Protein AF-A0A265Q925-F1 (afdb_monomer)

Mean predicted aligned error: 11.21 Å

Radius of gyration: 16.13 Å; Cα contacts (8 Å, |Δi|>4): 118; chains: 1; bounding box: 30×35×43 Å

Secondary structure (DSSP, 8-state):
--HHHHHHHHHHHHHHHHHHHT-EEEEEEEEEETTEEEEEEEEE-TT---HHHHHHHHHHHHHHHHHH----S-EEEEEE--TT-S----HHHHTT-TT----------

Structure (mmCIF, N/CA/C/O backbone):
data_AF-A0A265Q925-F1
#
_entry.id   AF-A0A265Q925-F1
#
loop_
_atom_site.group_PDB
_atom_site.id
_atom_site.type_symbol
_atom_site.label_atom_id
_atom_site.label_alt_id
_atom_site.label_comp_id
_atom_site.label_asym_id
_atom_site.label_entity_id
_atom_site.label_seq_id
_atom_site.pdbx_PDB_ins_code
_atom_site.Cartn_x
_atom_site.Cartn_y
_atom_site.Cartn_z
_atom_site.occupancy
_atom_site.B_iso_or_equiv
_atom_site.auth_seq_id
_atom_site.auth_comp_id
_atom_site.auth_asym_id
_atom_site.auth_atom_id
_atom_site.pdbx_PDB_model_num
ATOM 1 N N . MET A 1 1 ? 15.680 5.874 -14.042 1.00 53.91 1 MET A N 1
ATOM 2 C CA . MET A 1 1 ? 15.391 6.365 -12.675 1.00 53.91 1 MET A CA 1
ATOM 3 C C . MET A 1 1 ? 15.857 5.343 -11.647 1.00 53.91 1 MET A C 1
ATOM 5 O O . MET A 1 1 ? 15.793 4.150 -11.920 1.00 53.91 1 MET A O 1
ATOM 9 N N . ASN A 1 2 ? 16.368 5.791 -10.497 1.00 69.12 2 ASN A N 1
ATOM 10 C CA . ASN A 1 2 ? 16.799 4.900 -9.414 1.00 69.12 2 ASN A CA 1
ATOM 11 C C . ASN A 1 2 ? 15.593 4.395 -8.610 1.00 69.12 2 ASN A C 1
ATOM 13 O O . ASN A 1 2 ? 14.686 5.172 -8.324 1.00 69.12 2 ASN A O 1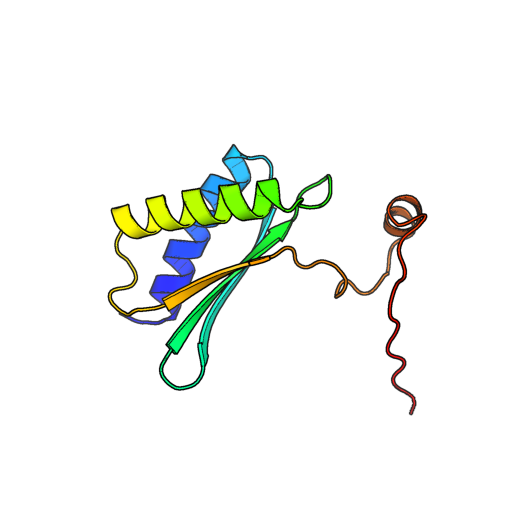
ATOM 17 N N . ARG A 1 3 ? 15.627 3.128 -8.166 1.00 70.62 3 ARG A N 1
ATOM 18 C CA . ARG A 1 3 ? 14.558 2.487 -7.362 1.00 70.62 3 ARG A CA 1
ATOM 19 C C . ARG A 1 3 ? 14.157 3.310 -6.131 1.00 70.62 3 ARG A C 1
ATOM 21 O O . ARG A 1 3 ? 12.980 3.440 -5.838 1.00 70.62 3 ARG A O 1
ATOM 28 N N . LYS A 1 4 ? 15.134 3.938 -5.463 1.00 72.75 4 LYS A N 1
ATOM 29 C CA . LYS A 1 4 ? 14.896 4.839 -4.320 1.00 72.75 4 LYS A CA 1
ATOM 30 C C . LYS A 1 4 ? 14.021 6.050 -4.663 1.00 72.75 4 LYS A C 1
ATOM 32 O O . LYS A 1 4 ? 13.252 6.485 -3.820 1.00 72.75 4 LYS A O 1
ATOM 37 N N . GLY A 1 5 ? 14.134 6.588 -5.880 1.00 80.50 5 GLY A N 1
ATOM 38 C CA . GLY A 1 5 ? 13.321 7.724 -6.319 1.00 80.50 5 GLY A CA 1
ATOM 39 C C . GLY A 1 5 ? 11.859 7.336 -6.511 1.00 80.50 5 GLY A C 1
ATOM 40 O O . GLY A 1 5 ? 10.978 8.059 -6.069 1.00 80.50 5 GLY A O 1
ATOM 41 N N . ILE A 1 6 ? 11.616 6.153 -7.084 1.00 82.38 6 ILE A N 1
ATOM 42 C CA . ILE A 1 6 ? 10.267 5.595 -7.244 1.00 82.38 6 ILE A CA 1
ATOM 43 C C . ILE A 1 6 ? 9.604 5.426 -5.877 1.00 82.38 6 ILE A C 1
ATOM 45 O O . ILE A 1 6 ? 8.519 5.952 -5.664 1.00 82.38 6 ILE A O 1
ATOM 49 N N . ILE A 1 7 ? 10.287 4.763 -4.936 1.00 85.19 7 ILE A N 1
ATOM 50 C CA . ILE A 1 7 ? 9.761 4.532 -3.583 1.00 85.19 7 ILE A CA 1
ATOM 51 C C . ILE A 1 7 ? 9.418 5.861 -2.905 1.00 85.19 7 ILE A C 1
ATOM 53 O O . ILE A 1 7 ? 8.351 5.975 -2.324 1.00 85.19 7 ILE A O 1
ATOM 57 N N . SER A 1 8 ? 10.274 6.882 -3.021 1.00 85.94 8 SER A N 1
ATOM 58 C CA . SER A 1 8 ? 10.009 8.193 -2.417 1.00 85.94 8 SER A CA 1
ATOM 59 C C . SER A 1 8 ? 8.756 8.866 -2.983 1.00 85.94 8 SER A C 1
ATOM 61 O O . SER A 1 8 ? 7.981 9.426 -2.218 1.00 85.94 8 SER A O 1
ATOM 63 N N . ILE A 1 9 ? 8.545 8.796 -4.302 1.00 86.06 9 ILE A N 1
ATOM 64 C CA . ILE A 1 9 ? 7.366 9.384 -4.957 1.00 86.06 9 ILE A CA 1
ATOM 65 C C . ILE A 1 9 ? 6.102 8.620 -4.557 1.00 86.06 9 ILE A C 1
ATOM 67 O O . ILE A 1 9 ? 5.112 9.233 -4.167 1.00 86.06 9 ILE A O 1
ATOM 71 N N . VAL A 1 10 ? 6.143 7.284 -4.618 1.00 86.12 10 VAL A N 1
ATOM 72 C CA . VAL A 1 10 ? 5.012 6.435 -4.216 1.00 86.12 10 VAL A CA 1
ATOM 73 C C . VAL A 1 10 ? 4.672 6.675 -2.747 1.00 86.12 10 VAL A C 1
ATOM 75 O O . VAL A 1 10 ? 3.502 6.807 -2.416 1.00 86.12 10 VAL A O 1
ATOM 78 N N . LYS A 1 11 ? 5.682 6.769 -1.874 1.00 87.56 11 LYS A N 1
ATOM 79 C CA . LYS A 1 11 ? 5.502 7.032 -0.445 1.00 87.56 11 LYS A CA 1
ATOM 80 C C . LYS A 1 11 ? 4.777 8.354 -0.215 1.00 87.56 11 LYS A C 1
ATOM 82 O O . LYS A 1 11 ? 3.788 8.362 0.497 1.00 87.56 11 LYS A O 1
ATOM 87 N N . GLU A 1 12 ? 5.200 9.431 -0.871 1.00 88.81 12 GLU A N 1
ATOM 88 C CA . GLU A 1 12 ? 4.573 10.751 -0.725 1.00 88.81 12 GLU A CA 1
ATOM 89 C C . GLU A 1 12 ? 3.105 10.751 -1.193 1.00 88.81 12 GLU A C 1
ATOM 91 O O . GLU A 1 12 ? 2.231 11.300 -0.523 1.00 88.81 12 GLU A O 1
ATOM 96 N N . ILE A 1 13 ? 2.812 10.063 -2.303 1.00 87.69 13 ILE A N 1
ATOM 97 C CA . ILE A 1 13 ? 1.445 9.871 -2.813 1.00 87.69 13 ILE A CA 1
ATOM 98 C C . ILE A 1 13 ? 0.602 9.045 -1.831 1.00 87.69 13 ILE A C 1
ATOM 100 O O . ILE A 1 13 ? -0.531 9.418 -1.521 1.00 87.69 13 ILE A O 1
ATOM 104 N N . CYS A 1 14 ? 1.153 7.931 -1.345 1.00 86.06 14 CYS A N 1
ATOM 105 C CA . CYS A 1 14 ? 0.526 7.073 -0.347 1.00 86.06 14 CYS A CA 1
ATOM 106 C C . CYS A 1 14 ? 0.243 7.832 0.948 1.00 86.06 14 CYS A C 1
ATOM 108 O O . CYS A 1 14 ? -0.835 7.666 1.499 1.00 86.06 14 CYS A O 1
ATOM 110 N N . GLU A 1 15 ? 1.184 8.641 1.441 1.00 85.94 15 GLU A N 1
ATOM 111 C CA . GLU A 1 15 ? 1.025 9.419 2.675 1.00 85.94 15 GLU A CA 1
ATOM 112 C C . GLU A 1 15 ? -0.125 10.418 2.543 1.00 85.94 15 GLU A C 1
ATOM 114 O O . GLU A 1 15 ? -0.961 10.490 3.437 1.00 85.94 15 GLU A O 1
ATOM 119 N N . GLN A 1 16 ? -0.230 11.119 1.410 1.00 87.75 16 GLN A N 1
ATOM 120 C CA . GLN A 1 16 ? -1.358 12.019 1.151 1.00 87.75 16 GLN A CA 1
ATOM 121 C C . GLN A 1 16 ? -2.697 11.277 1.102 1.00 87.75 16 GLN A C 1
ATOM 123 O O . GLN A 1 16 ? -3.645 11.678 1.768 1.00 87.75 16 GLN A O 1
ATOM 128 N N . LEU A 1 17 ? -2.771 10.176 0.346 1.00 85.56 17 LEU A N 1
ATOM 129 C CA . LEU A 1 17 ? -3.990 9.367 0.254 1.00 85.56 17 LEU A CA 1
ATOM 130 C C . LEU A 1 17 ? -4.385 8.764 1.604 1.00 85.56 17 LEU A C 1
ATOM 132 O O . LEU A 1 17 ? -5.568 8.698 1.931 1.00 85.56 17 LEU A O 1
ATOM 136 N N . ALA A 1 18 ? -3.401 8.303 2.373 1.00 83.38 18 ALA A N 1
ATOM 137 C CA . ALA A 1 18 ? -3.618 7.747 3.693 1.00 83.38 18 ALA A CA 1
ATOM 138 C C . ALA A 1 18 ? -4.175 8.820 4.636 1.00 83.38 18 ALA A C 1
ATOM 140 O O . ALA A 1 18 ? -5.201 8.576 5.262 1.00 83.38 18 ALA A O 1
ATOM 141 N N . ASP A 1 19 ? -3.596 10.023 4.659 1.00 83.19 19 ASP A N 1
ATOM 142 C CA . ASP A 1 19 ? -4.088 11.141 5.474 1.00 83.19 19 ASP A CA 1
ATOM 143 C C . ASP A 1 19 ? -5.527 11.546 5.098 1.00 83.19 19 ASP A C 1
ATOM 145 O O . ASP A 1 19 ? -6.390 11.646 5.973 1.00 83.19 19 ASP A O 1
ATOM 149 N N . GLU A 1 20 ? -5.834 11.655 3.797 1.00 83.69 20 GLU A N 1
ATOM 150 C CA . GLU A 1 20 ? -7.184 11.979 3.304 1.00 83.69 20 GLU A CA 1
ATOM 151 C C . GLU A 1 20 ? -8.240 10.932 3.704 1.00 83.69 20 GLU A C 1
ATOM 153 O O . GLU A 1 20 ? -9.400 11.269 3.956 1.00 83.69 20 GLU A O 1
ATOM 158 N N . LEU A 1 21 ? -7.850 9.657 3.763 1.00 78.75 21 LEU A N 1
ATOM 159 C CA . LEU A 1 21 ? -8.739 8.536 4.085 1.00 78.75 21 LEU A CA 1
ATOM 160 C C . LEU A 1 21 ? -8.724 8.157 5.578 1.00 78.75 21 LEU A C 1
ATOM 162 O O . LEU A 1 21 ? -9.512 7.307 6.004 1.00 78.75 21 LEU A O 1
ATOM 166 N N . GLY A 1 22 ? -7.857 8.779 6.383 1.00 81.50 22 GLY A N 1
ATOM 167 C CA . GLY A 1 22 ? -7.647 8.432 7.792 1.00 81.50 22 GLY A CA 1
ATOM 168 C C . GLY A 1 22 ? -6.954 7.077 7.998 1.00 81.50 22 GLY A C 1
ATOM 169 O O . GLY A 1 22 ? -7.223 6.376 8.979 1.00 81.50 22 GLY A O 1
ATOM 170 N N . TYR A 1 23 ? -6.108 6.681 7.052 1.00 85.06 23 TYR A N 1
ATOM 171 C CA . TYR A 1 23 ? -5.216 5.529 7.127 1.00 85.06 23 TYR A CA 1
ATOM 172 C C . TYR A 1 23 ? -3.792 5.977 7.474 1.00 85.06 23 TYR A C 1
ATOM 174 O O . TYR A 1 23 ? -3.452 7.155 7.426 1.00 85.06 23 TYR A O 1
ATOM 182 N N . GLU A 1 24 ? -2.939 5.018 7.801 1.00 81.50 24 GLU A N 1
ATOM 183 C CA . GLU A 1 24 ? -1.535 5.228 8.121 1.00 81.50 24 GLU A CA 1
ATOM 184 C C . GLU A 1 24 ? -0.681 4.397 7.162 1.00 81.50 24 GLU A C 1
ATOM 186 O O . GLU A 1 24 ? -0.871 3.185 7.028 1.00 81.50 24 GLU A O 1
ATOM 191 N N . LEU A 1 25 ? 0.247 5.051 6.464 1.00 85.44 25 LEU A N 1
ATOM 192 C CA . LEU A 1 25 ? 1.219 4.353 5.633 1.00 85.44 25 LEU A CA 1
ATOM 193 C C . LEU A 1 25 ? 2.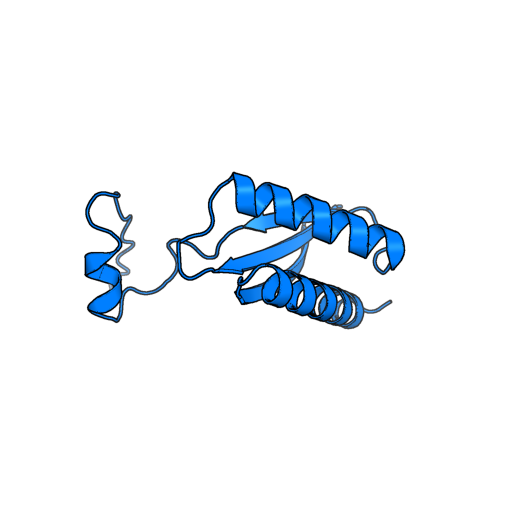265 3.693 6.526 1.00 85.44 25 LEU A C 1
ATOM 195 O O . LEU A 1 25 ? 2.991 4.372 7.249 1.00 85.44 25 LEU A O 1
ATOM 199 N N . VAL A 1 26 ? 2.361 2.372 6.434 1.00 84.44 26 VAL A N 1
ATOM 200 C CA . VAL A 1 26 ? 3.278 1.575 7.248 1.00 84.44 26 VAL A CA 1
ATOM 201 C C . VAL A 1 26 ? 4.601 1.409 6.522 1.00 84.44 26 VAL A C 1
ATOM 203 O O . VAL A 1 26 ? 5.643 1.765 7.065 1.00 84.44 26 VAL A O 1
ATOM 206 N N . ASP A 1 27 ? 4.559 0.896 5.291 1.00 84.31 27 ASP A N 1
ATOM 207 C CA . ASP A 1 27 ? 5.757 0.677 4.482 1.00 84.31 27 ASP A CA 1
ATOM 208 C C . ASP A 1 27 ? 5.431 0.621 2.978 1.00 84.31 27 ASP A C 1
ATOM 210 O O . ASP A 1 27 ? 4.286 0.378 2.580 1.00 84.31 27 ASP A O 1
ATOM 214 N N . VAL A 1 28 ? 6.438 0.871 2.137 1.00 87.44 28 VAL A N 1
ATOM 215 C CA . VAL A 1 28 ? 6.346 0.810 0.673 1.00 87.44 28 VAL A CA 1
ATOM 216 C C . VAL A 1 28 ? 7.604 0.148 0.133 1.00 87.44 28 VAL A C 1
ATOM 218 O O . VAL A 1 28 ? 8.702 0.709 0.198 1.00 87.44 28 VAL A O 1
ATOM 221 N N . GLU A 1 29 ? 7.427 -0.998 -0.509 1.00 86.75 29 GLU A N 1
ATOM 222 C CA . GLU A 1 29 ? 8.514 -1.771 -1.087 1.00 86.75 29 GLU A CA 1
ATOM 223 C C . GLU A 1 29 ? 8.395 -1.832 -2.607 1.00 86.75 29 GLU A C 1
ATOM 225 O O . GLU A 1 29 ? 7.350 -2.168 -3.158 1.00 86.75 29 GLU A O 1
ATOM 230 N N . PHE A 1 30 ? 9.502 -1.562 -3.300 1.00 87.81 30 PHE A N 1
ATOM 231 C CA . PHE A 1 30 ? 9.605 -1.777 -4.740 1.00 87.81 30 PHE A CA 1
ATOM 232 C C . PHE A 1 30 ? 10.652 -2.849 -5.035 1.00 87.81 30 PHE A C 1
ATOM 234 O O . PHE A 1 30 ? 11.864 -2.593 -5.071 1.00 87.81 30 PHE A O 1
ATOM 241 N N . LEU A 1 31 ? 10.161 -4.069 -5.219 1.00 85.06 31 LEU A N 1
ATOM 242 C CA . LEU A 1 31 ? 10.938 -5.290 -5.359 1.00 85.06 31 LEU A CA 1
ATOM 243 C C . LEU A 1 31 ? 10.950 -5.731 -6.825 1.00 85.06 31 LEU A C 1
ATOM 245 O O . LEU A 1 31 ? 10.041 -5.436 -7.598 1.00 85.06 31 LEU A O 1
ATOM 249 N N . LYS A 1 32 ? 11.993 -6.456 -7.224 1.00 86.81 32 LYS A N 1
ATOM 250 C CA . LYS A 1 32 ? 12.038 -7.125 -8.526 1.00 86.81 32 LYS A CA 1
ATOM 251 C C . LYS A 1 32 ? 12.095 -8.625 -8.284 1.00 86.81 32 LYS A C 1
ATOM 253 O O . LYS A 1 32 ? 13.132 -9.117 -7.843 1.00 86.81 32 LYS A O 1
ATOM 258 N N . GLU A 1 33 ? 11.016 -9.331 -8.598 1.00 84.06 33 GLU A N 1
ATOM 259 C CA . GLU A 1 33 ? 10.951 -10.789 -8.505 1.00 84.06 33 GLU A CA 1
ATOM 260 C C . GLU A 1 33 ? 10.995 -11.391 -9.916 1.00 84.06 33 GLU A C 1
ATOM 262 O O . GLU A 1 33 ? 10.076 -11.254 -10.729 1.00 84.06 33 GLU A O 1
ATOM 267 N N . GLY A 1 34 ? 12.128 -12.022 -10.237 1.00 85.69 34 GLY A N 1
ATOM 268 C CA . GLY A 1 34 ? 12.397 -12.571 -11.565 1.00 85.69 34 GLY A CA 1
ATOM 269 C C . GLY A 1 34 ? 12.377 -11.492 -12.653 1.00 85.69 34 GLY A C 1
ATOM 270 O O . GLY A 1 34 ? 13.200 -10.571 -12.657 1.00 85.69 34 GLY A O 1
ATOM 271 N N . SER A 1 35 ? 11.440 -11.626 -13.590 1.00 86.12 35 SER A N 1
ATOM 272 C CA . SER A 1 35 ? 11.248 -10.685 -14.703 1.00 86.12 35 SER A CA 1
ATOM 273 C C . SER A 1 35 ? 10.289 -9.537 -14.377 1.00 86.12 35 SER A C 1
ATOM 275 O O . SER A 1 35 ? 10.227 -8.583 -15.149 1.00 86.12 35 SER A O 1
ATOM 277 N N . ASN A 1 36 ? 9.572 -9.606 -13.253 1.00 87.25 36 ASN A N 1
ATOM 278 C CA . ASN A 1 36 ? 8.496 -8.679 -12.918 1.00 87.25 36 ASN A CA 1
ATOM 279 C C . ASN A 1 36 ? 8.885 -7.761 -11.755 1.00 87.25 36 ASN A C 1
ATOM 281 O O . ASN A 1 36 ? 9.690 -8.119 -10.892 1.00 87.25 36 ASN A O 1
ATOM 285 N N . TYR A 1 37 ? 8.298 -6.569 -11.733 1.00 89.12 37 TYR A N 1
ATOM 286 C CA . TYR A 1 37 ? 8.402 -5.646 -10.610 1.00 89.12 37 TYR A CA 1
ATOM 287 C C . TYR A 1 37 ? 7.165 -5.760 -9.728 1.00 89.12 37 TYR A C 1
ATOM 289 O O . TYR A 1 37 ? 6.064 -5.945 -10.237 1.00 89.12 37 TYR A O 1
ATOM 297 N N . PHE A 1 38 ? 7.352 -5.640 -8.422 1.00 87.62 38 PHE A N 1
ATOM 298 C CA . PHE A 1 38 ? 6.292 -5.686 -7.425 1.00 87.62 38 PHE A CA 1
ATOM 299 C C . PHE A 1 38 ? 6.388 -4.431 -6.568 1.00 87.62 38 PHE A C 1
ATOM 301 O O . PHE A 1 38 ? 7.435 -4.151 -5.981 1.00 87.62 38 PHE A O 1
ATOM 308 N N . LEU A 1 39 ? 5.306 -3.663 -6.538 1.00 88.69 39 LEU A N 1
ATOM 309 C CA . LEU A 1 39 ? 5.126 -2.512 -5.671 1.00 88.69 39 LEU A CA 1
ATOM 310 C C . LEU A 1 39 ? 4.179 -2.929 -4.549 1.00 88.69 39 LEU A C 1
ATOM 312 O O . LEU A 1 39 ? 2.973 -3.030 -4.767 1.00 88.69 39 LEU A O 1
ATOM 316 N N . ARG A 1 40 ? 4.734 -3.203 -3.371 1.00 88.94 40 ARG A N 1
ATOM 317 C CA . ARG A 1 40 ? 3.961 -3.566 -2.183 1.00 88.94 40 ARG A CA 1
ATOM 318 C C . ARG A 1 40 ? 3.762 -2.342 -1.317 1.00 88.94 40 ARG A C 1
ATOM 320 O O . ARG A 1 40 ? 4.722 -1.649 -0.989 1.00 88.94 40 ARG A O 1
ATOM 327 N N . VAL A 1 41 ? 2.519 -2.087 -0.950 1.00 87.56 41 VAL A N 1
ATOM 328 C CA . VAL A 1 41 ? 2.135 -0.982 -0.080 1.00 87.56 41 VAL A CA 1
ATOM 329 C C . VAL A 1 41 ? 1.424 -1.556 1.130 1.00 87.56 41 VAL A C 1
ATOM 331 O O . VAL A 1 41 ? 0.415 -2.254 0.995 1.00 87.56 41 VAL A O 1
ATOM 334 N N . TYR A 1 42 ? 1.953 -1.234 2.306 1.00 86.00 42 TYR A N 1
ATOM 335 C CA . TYR A 1 42 ? 1.389 -1.635 3.582 1.00 86.00 42 TYR A CA 1
ATOM 336 C C . TYR A 1 42 ? 0.693 -0.453 4.236 1.00 86.00 42 TYR A C 1
ATOM 338 O O . TYR A 1 42 ? 1.316 0.573 4.504 1.00 86.00 42 TYR A O 1
ATOM 346 N N . LEU A 1 43 ? -0.599 -0.607 4.509 1.00 83.44 43 LEU A N 1
ATOM 347 C CA . LEU A 1 43 ? -1.418 0.420 5.152 1.00 83.44 43 LEU A CA 1
ATOM 348 C C . LEU A 1 43 ? -2.066 -0.142 6.407 1.00 83.44 43 LEU A C 1
ATOM 350 O O . LEU A 1 43 ? -2.502 -1.294 6.427 1.00 83.44 43 LEU A O 1
ATOM 354 N N . ASP A 1 44 ? -2.180 0.687 7.432 1.00 82.06 44 ASP A N 1
ATOM 355 C CA . ASP A 1 44 ? -2.954 0.386 8.627 1.00 82.06 44 ASP A CA 1
ATOM 356 C C . ASP A 1 44 ? -4.044 1.432 8.834 1.00 82.06 44 ASP A C 1
ATOM 358 O O . ASP A 1 44 ? -3.997 2.535 8.297 1.00 82.06 44 ASP A O 1
ATOM 362 N N . LYS A 1 45 ? -5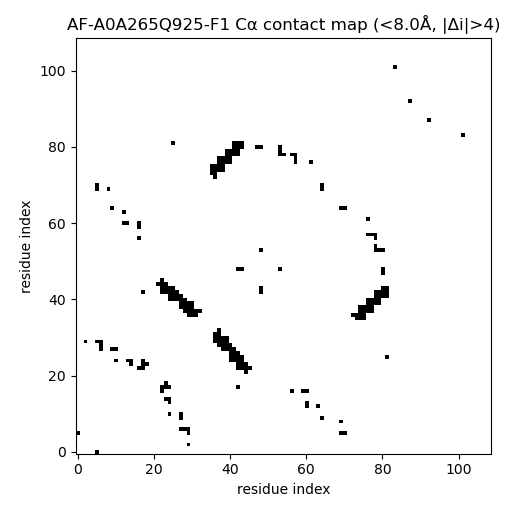.066 1.082 9.609 1.00 78.12 45 LYS A N 1
ATOM 363 C CA . LYS A 1 45 ? -6.030 2.072 10.079 1.00 78.12 45 LYS A CA 1
ATOM 364 C C . LYS A 1 45 ? -6.493 1.740 11.485 1.00 78.12 45 LYS A C 1
ATOM 366 O O . LYS A 1 45 ? -6.594 0.552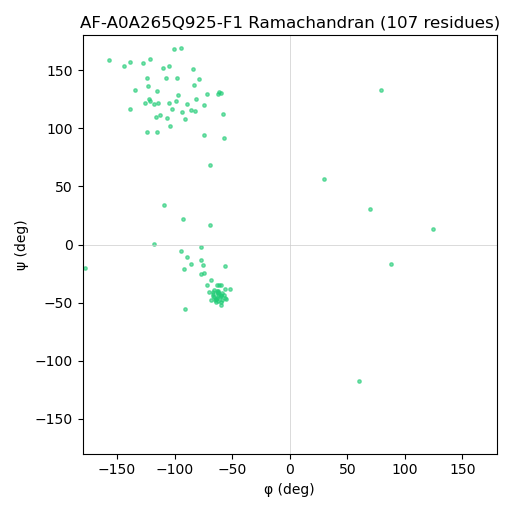 11.832 1.00 78.12 45 LYS A O 1
ATOM 371 N N . PRO A 1 46 ? -6.930 2.743 12.269 1.00 68.94 46 PRO A N 1
ATOM 372 C CA . PRO A 1 46 ? -7.611 2.534 13.541 1.00 68.94 46 PRO A CA 1
ATOM 373 C C . PRO A 1 46 ? -9.011 1.928 13.320 1.00 68.94 46 PRO A C 1
ATOM 375 O O . PRO A 1 46 ? -10.046 2.507 13.603 1.00 68.94 46 PRO A O 1
ATOM 378 N N . GLY A 1 47 ? -9.052 0.682 12.858 1.00 69.31 47 GLY A N 1
ATOM 379 C CA . GLY A 1 47 ? -10.247 -0.116 12.566 1.00 69.31 47 GLY A CA 1
ATOM 380 C C . GLY A 1 47 ? -9.905 -1.529 12.093 1.00 69.31 47 GLY A C 1
ATOM 381 O O . GLY A 1 47 ? -10.742 -2.418 12.208 1.00 69.31 47 GLY A O 1
ATOM 382 N N . GLY A 1 48 ? -8.670 -1.729 11.611 1.00 70.44 48 GLY A N 1
ATOM 383 C CA . GLY A 1 48 ? -8.331 -2.825 10.709 1.00 70.44 48 GLY A CA 1
ATOM 384 C C . GLY A 1 48 ? -8.775 -2.477 9.290 1.00 70.44 48 GLY A C 1
ATOM 385 O O . GLY A 1 48 ? -9.882 -1.984 9.095 1.00 70.44 48 GLY A O 1
ATOM 386 N N . ILE A 1 49 ? -7.906 -2.687 8.306 1.00 73.75 49 ILE A N 1
ATOM 387 C CA . ILE A 1 49 ? -8.211 -2.499 6.881 1.00 73.75 49 ILE A CA 1
ATOM 388 C C . ILE A 1 49 ? -9.144 -3.632 6.426 1.00 73.75 49 ILE A C 1
ATOM 390 O O . ILE A 1 49 ? -8.859 -4.801 6.686 1.00 73.75 49 ILE A O 1
ATOM 394 N N . ASN A 1 50 ? -10.258 -3.308 5.760 1.00 76.69 50 ASN A N 1
ATOM 395 C CA . ASN A 1 50 ? -11.107 -4.313 5.114 1.00 76.69 50 ASN A CA 1
ATOM 396 C C . ASN A 1 50 ? -10.737 -4.475 3.635 1.00 76.69 50 ASN A C 1
ATOM 398 O O . ASN A 1 50 ? -10.028 -3.655 3.058 1.00 76.69 50 ASN A O 1
ATOM 402 N N . LEU A 1 51 ? -11.288 -5.510 2.996 1.00 74.88 51 LEU A N 1
ATOM 403 C CA . LEU A 1 51 ? -11.095 -5.763 1.566 1.00 74.88 51 LEU A CA 1
ATOM 404 C C . LEU A 1 51 ? -11.511 -4.563 0.690 1.00 74.88 51 LEU A C 1
ATOM 406 O O . LEU A 1 51 ? -10.820 -4.238 -0.269 1.00 74.88 51 LEU A O 1
ATOM 410 N N . ASP A 1 52 ? -12.599 -3.876 1.056 1.00 79.75 52 ASP A N 1
ATOM 411 C CA . ASP A 1 52 ? -13.071 -2.663 0.368 1.00 79.75 52 ASP A CA 1
ATOM 412 C C . ASP A 1 52 ? -12.057 -1.511 0.459 1.00 79.75 52 ASP A C 1
ATOM 414 O O . ASP A 1 52 ? -11.803 -0.826 -0.529 1.00 79.75 52 ASP A O 1
ATOM 418 N N . ASP A 1 53 ? -11.425 -1.337 1.625 1.00 81.12 53 ASP A N 1
ATOM 419 C CA . ASP A 1 53 ? -10.383 -0.329 1.832 1.00 81.12 53 ASP A CA 1
ATOM 420 C C . ASP A 1 53 ? -9.143 -0.655 0.979 1.00 81.12 53 ASP A C 1
ATOM 422 O O . ASP A 1 53 ? -8.629 0.219 0.284 1.00 81.12 53 ASP A O 1
ATOM 426 N N . CYS A 1 54 ? -8.706 -1.923 0.956 1.00 76.62 54 CYS A N 1
ATOM 427 C CA . CYS A 1 54 ? -7.618 -2.383 0.083 1.00 76.62 54 CYS A CA 1
ATOM 428 C C . CYS A 1 54 ? -7.911 -2.095 -1.395 1.00 76.62 54 CYS A C 1
ATOM 430 O O . CYS A 1 54 ? -7.045 -1.581 -2.104 1.00 76.62 54 CYS A O 1
ATOM 432 N N . GLN A 1 55 ? -9.128 -2.393 -1.863 1.00 83.12 55 GLN A N 1
ATOM 433 C CA . GLN A 1 55 ? -9.527 -2.109 -3.243 1.00 83.12 55 GLN A CA 1
ATOM 434 C C . GLN A 1 55 ? -9.521 -0.611 -3.543 1.00 83.12 55 GLN A C 1
ATOM 436 O O . GLN A 1 55 ? -8.977 -0.204 -4.568 1.00 83.12 55 GLN A O 1
ATOM 441 N N . LYS A 1 56 ? -10.092 0.211 -2.654 1.00 85.62 56 LYS A N 1
ATOM 442 C CA . LYS A 1 56 ? -10.121 1.669 -2.824 1.00 85.62 56 LYS A CA 1
ATOM 443 C C . LYS A 1 56 ? -8.724 2.252 -2.906 1.00 85.62 56 LYS A C 1
ATOM 445 O O . LYS A 1 56 ? -8.449 3.010 -3.832 1.00 85.62 56 LYS A O 1
ATOM 450 N N . VAL A 1 57 ? -7.844 1.890 -1.974 1.00 84.25 57 VAL A N 1
ATOM 451 C CA . VAL A 1 57 ? -6.483 2.426 -1.983 1.00 84.25 57 VAL A CA 1
ATOM 452 C C . VAL A 1 57 ? -5.712 1.923 -3.194 1.00 84.25 57 VAL A C 1
ATOM 454 O O . VAL A 1 57 ? -5.054 2.725 -3.839 1.00 84.25 57 VAL A O 1
ATOM 457 N N . SER A 1 58 ? -5.847 0.649 -3.570 1.00 85.06 58 SER A N 1
ATOM 458 C CA . SER A 1 58 ? -5.241 0.128 -4.802 1.00 85.06 58 SER A CA 1
ATOM 459 C C . SER A 1 58 ? -5.667 0.933 -6.034 1.00 85.06 58 SER A C 1
ATOM 461 O O . SER A 1 58 ? -4.818 1.374 -6.809 1.00 85.06 58 SER A O 1
ATOM 463 N N . GLN A 1 59 ? -6.965 1.217 -6.173 1.00 87.06 59 GLN A N 1
ATOM 464 C 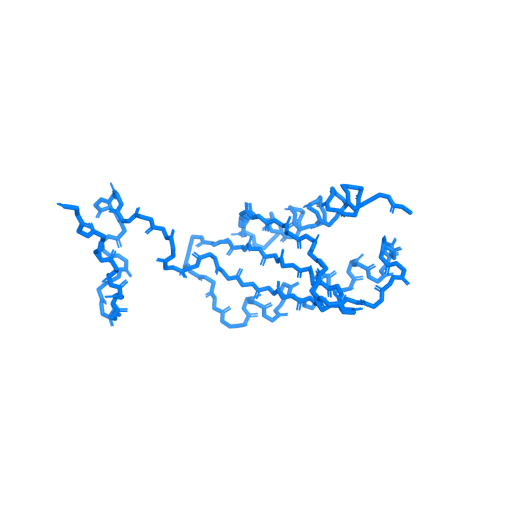CA . GLN A 1 59 ? -7.496 1.988 -7.296 1.00 87.06 59 GLN A CA 1
ATOM 465 C C . GLN A 1 59 ? -6.990 3.439 -7.297 1.00 87.06 59 GLN A C 1
ATOM 467 O O . GLN A 1 59 ? -6.522 3.919 -8.326 1.00 87.06 59 GLN A O 1
ATOM 472 N N . LEU A 1 60 ? -7.058 4.123 -6.150 1.00 87.62 60 LEU A N 1
ATOM 473 C CA . LEU A 1 60 ? -6.618 5.516 -5.998 1.00 87.62 60 LEU A CA 1
ATOM 474 C C . LEU A 1 60 ? -5.109 5.669 -6.191 1.00 87.62 60 LEU A C 1
ATOM 476 O O . LEU A 1 60 ? -4.645 6.636 -6.793 1.00 87.62 60 LEU A O 1
ATOM 480 N N . LEU A 1 61 ? -4.340 4.708 -5.686 1.00 85.69 61 LEU A N 1
ATOM 481 C CA . LEU A 1 61 ? -2.902 4.692 -5.866 1.00 85.69 61 LEU A CA 1
ATOM 482 C C . LEU A 1 61 ? -2.554 4.470 -7.335 1.00 85.69 61 LEU A C 1
ATOM 484 O O . LEU A 1 61 ? -1.711 5.184 -7.863 1.00 85.69 61 LEU A O 1
ATOM 488 N N . SER A 1 62 ? -3.222 3.525 -7.999 1.00 85.88 62 SER A N 1
ATOM 489 C CA . SER A 1 62 ? -3.029 3.288 -9.429 1.00 85.88 62 SER A CA 1
ATOM 490 C C . SER A 1 62 ? -3.332 4.538 -10.257 1.00 85.88 62 SER A C 1
ATOM 492 O O . SER A 1 62 ? -2.570 4.839 -11.165 1.00 85.88 62 SER A O 1
ATOM 494 N N . ASP A 1 63 ? -4.394 5.275 -9.928 1.00 88.19 63 ASP A N 1
ATOM 495 C CA . ASP A 1 63 ? -4.778 6.520 -10.608 1.00 88.19 63 ASP A CA 1
ATOM 496 C C . ASP A 1 63 ? -3.717 7.624 -10.433 1.00 88.19 63 ASP A C 1
ATOM 498 O O . 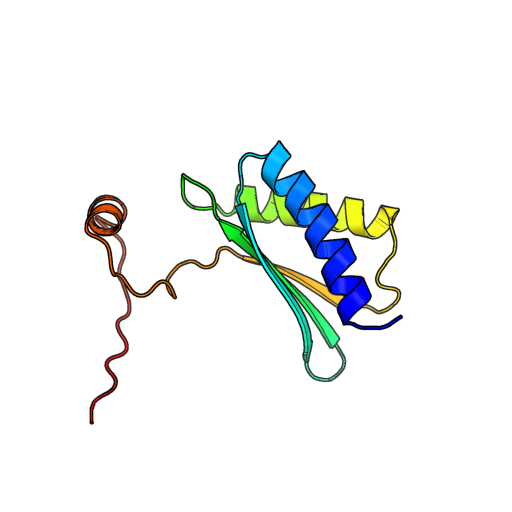ASP A 1 63 ? -3.205 8.170 -11.410 1.00 88.19 63 ASP A O 1
ATOM 502 N N . LYS A 1 64 ? -3.268 7.870 -9.194 1.00 85.94 64 LYS A N 1
ATOM 503 C CA . LYS A 1 64 ? -2.189 8.836 -8.915 1.00 85.94 64 LYS A CA 1
ATOM 504 C C . LYS A 1 64 ? -0.856 8.437 -9.555 1.00 85.94 64 LYS A C 1
ATOM 506 O O . LYS A 1 64 ? -0.065 9.308 -9.926 1.00 85.94 64 LYS A O 1
ATOM 511 N N . LEU A 1 65 ? -0.568 7.137 -9.631 1.00 83.31 65 LEU A N 1
ATOM 512 C CA . LEU A 1 65 ? 0.642 6.624 -10.272 1.00 83.31 65 LEU A CA 1
ATOM 513 C C . LEU A 1 65 ? 0.576 6.753 -11.794 1.00 83.31 65 LEU A C 1
ATOM 515 O O . LEU A 1 65 ? 1.615 7.033 -12.381 1.00 83.31 65 LEU A O 1
ATOM 519 N N . ASP A 1 66 ? -0.598 6.605 -12.410 1.00 82.94 66 ASP A N 1
ATOM 520 C CA . ASP A 1 66 ? -0.806 6.858 -13.843 1.00 82.94 66 ASP A CA 1
ATOM 521 C C . ASP A 1 66 ? -0.631 8.352 -14.170 1.00 82.94 66 ASP A C 1
ATOM 523 O O . ASP A 1 66 ? 0.101 8.704 -15.092 1.00 82.94 66 ASP A O 1
ATOM 527 N N . GLU A 1 67 ? -1.174 9.251 -13.337 1.00 84.69 67 GLU A N 1
ATOM 528 C CA . GLU A 1 67 ? -1.027 10.706 -13.520 1.00 84.69 6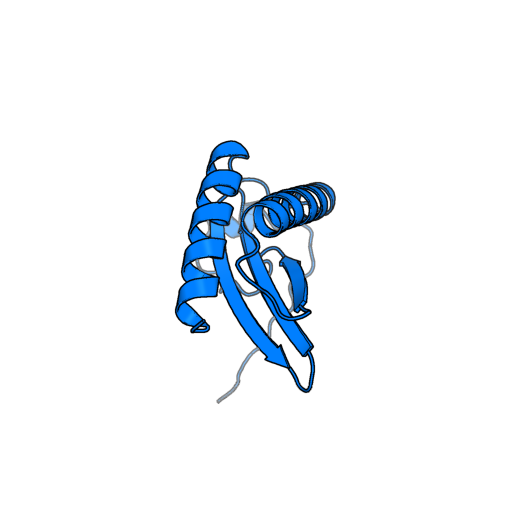7 GLU A CA 1
ATOM 529 C C . GLU A 1 67 ? 0.439 11.172 -13.434 1.00 84.69 67 GLU A C 1
ATOM 531 O O . GLU A 1 67 ? 0.891 12.028 -14.200 1.00 84.69 67 GLU A O 1
ATOM 536 N N . LYS A 1 68 ? 1.198 10.625 -12.477 1.00 78.81 68 LYS A N 1
ATOM 537 C CA . LYS A 1 68 ? 2.606 10.989 -12.244 1.00 78.81 68 LYS A CA 1
ATOM 538 C C . LYS A 1 68 ? 3.591 10.205 -13.120 1.00 78.81 68 LYS A C 1
ATOM 540 O O . LYS A 1 68 ? 4.758 10.598 -13.167 1.00 78.81 68 LYS A O 1
ATOM 545 N N . ASP A 1 69 ? 3.154 9.091 -13.709 1.00 77.50 69 ASP A N 1
ATOM 546 C CA . ASP A 1 69 ? 3.934 8.058 -14.412 1.00 77.50 69 ASP A CA 1
ATOM 547 C C . ASP A 1 69 ? 5.387 7.877 -13.901 1.00 77.50 69 ASP A C 1
ATOM 549 O O . ASP A 1 69 ? 6.361 8.016 -14.649 1.00 77.50 69 ASP A O 1
ATOM 553 N N . PRO A 1 70 ? 5.613 7.599 -12.598 1.00 72.88 70 PRO A N 1
ATOM 554 C CA . PRO A 1 70 ? 6.970 7.495 -12.065 1.00 72.88 70 PRO A CA 1
ATOM 555 C C . PRO A 1 70 ? 7.648 6.159 -12.416 1.00 72.88 70 PRO A C 1
ATOM 557 O O . PRO A 1 70 ? 8.863 6.017 -12.231 1.00 72.88 70 PRO A O 1
ATOM 560 N N . ILE A 1 71 ? 6.881 5.167 -12.891 1.00 78.25 71 ILE A N 1
ATOM 561 C CA . ILE A 1 71 ? 7.334 3.798 -13.162 1.00 78.25 71 ILE A CA 1
ATOM 562 C C . ILE A 1 71 ? 7.026 3.434 -14.616 1.00 78.25 71 ILE A C 1
ATOM 564 O O . ILE A 1 71 ? 5.965 2.925 -14.939 1.00 78.25 71 ILE A O 1
ATOM 568 N N . THR A 1 72 ? 8.022 3.588 -15.483 1.00 77.12 72 THR A N 1
ATOM 569 C CA . THR A 1 72 ? 7.925 3.258 -16.918 1.00 77.12 72 THR A CA 1
ATOM 570 C C . THR A 1 72 ? 8.012 1.756 -17.228 1.00 77.12 72 THR A C 1
ATOM 572 O O . THR A 1 72 ? 7.950 1.346 -18.385 1.00 77.12 72 THR A O 1
ATOM 575 N N . THR A 1 73 ? 8.201 0.909 -16.214 1.00 81.94 73 THR A N 1
ATOM 576 C CA . THR A 1 73 ? 8.307 -0.553 -16.352 1.00 81.94 73 THR A CA 1
ATOM 577 C C . THR A 1 73 ? 7.060 -1.246 -15.823 1.00 81.94 73 THR A C 1
ATOM 579 O O . THR A 1 73 ? 6.589 -0.840 -14.769 1.00 81.94 73 THR A O 1
ATOM 582 N N . PRO A 1 74 ? 6.581 -2.339 -16.443 1.00 83.94 74 PRO A N 1
ATOM 583 C CA . PRO A 1 74 ? 5.428 -3.077 -15.933 1.00 83.94 74 PRO A CA 1
ATOM 584 C C . PRO A 1 74 ? 5.696 -3.607 -14.519 1.00 83.94 74 PRO A C 1
ATOM 586 O O . PRO A 1 74 ? 6.735 -4.226 -14.258 1.00 83.94 74 PRO A O 1
ATOM 589 N N . TYR A 1 75 ? 4.751 -3.356 -13.617 1.00 87.06 75 TYR A N 1
ATOM 590 C CA . TYR A 1 75 ? 4.808 -3.756 -12.217 1.00 87.06 75 TYR A CA 1
ATOM 591 C C . TYR A 1 75 ? 3.444 -4.260 -11.736 1.00 87.06 75 TYR A C 1
ATOM 593 O O . TYR A 1 75 ? 2.407 -3.920 -12.300 1.00 87.06 75 TYR A O 1
ATOM 601 N N . TYR A 1 76 ? 3.459 -5.072 -10.685 1.00 87.31 76 TYR A N 1
ATOM 602 C CA . TYR A 1 76 ? 2.279 -5.516 -9.956 1.00 87.31 76 TYR A CA 1
ATOM 603 C C . TYR A 1 76 ? 2.119 -4.655 -8.709 1.00 87.31 76 TYR A C 1
ATOM 605 O O . TYR A 1 76 ? 3.046 -4.566 -7.906 1.00 87.31 76 TYR A O 1
ATOM 613 N N . LEU A 1 77 ? 0.961 -4.014 -8.559 1.00 87.62 77 LEU A N 1
ATOM 614 C CA . LEU A 1 77 ? 0.603 -3.280 -7.351 1.00 87.62 77 LEU A CA 1
ATOM 615 C C . LEU A 1 77 ? -0.096 -4.224 -6.368 1.00 87.62 77 LEU A C 1
ATOM 617 O O . LEU A 1 77 ? -1.151 -4.776 -6.678 1.00 87.62 77 LEU A O 1
ATOM 621 N N . GLU A 1 78 ? 0.472 -4.375 -5.179 1.00 86.12 78 GLU A N 1
ATOM 622 C CA . GLU A 1 78 ? -0.124 -5.122 -4.075 1.00 86.12 78 GLU A CA 1
ATOM 623 C C . GLU A 1 78 ? -0.375 -4.173 -2.905 1.00 86.12 78 GLU A C 1
ATOM 625 O O . GLU A 1 78 ? 0.552 -3.561 -2.376 1.00 86.12 78 GLU A O 1
ATOM 630 N N . VAL A 1 79 ? -1.636 -4.065 -2.490 1.00 84.75 79 VAL A N 1
ATOM 631 C CA . VAL A 1 79 ? -2.030 -3.284 -1.318 1.00 84.75 79 VAL A CA 1
ATOM 632 C C . VAL A 1 79 ? -2.523 -4.235 -0.246 1.00 84.75 79 VAL A C 1
ATOM 634 O O . VAL A 1 79 ? -3.588 -4.842 -0.380 1.00 84.75 79 VAL A O 1
ATOM 637 N N . SER A 1 80 ? -1.755 -4.331 0.829 1.00 75.69 80 SER A N 1
ATOM 638 C CA . SER A 1 80 ? -2.042 -5.218 1.948 1.00 75.69 80 SER A CA 1
ATOM 639 C C . SER A 1 80 ? -2.015 -4.438 3.251 1.00 75.69 80 SER A C 1
ATOM 641 O O . SER A 1 80 ? -1.380 -3.395 3.370 1.00 75.69 80 SER A O 1
ATOM 643 N N . SER A 1 81 ? -2.707 -4.953 4.261 1.00 75.62 81 SER A N 1
ATOM 644 C CA . SER A 1 81 ? -2.440 -4.515 5.628 1.00 75.62 81 SER A CA 1
ATOM 645 C C . SER A 1 81 ? -1.268 -5.311 6.195 1.00 75.62 81 SER A C 1
ATOM 647 O O . SER A 1 81 ? -1.098 -6.470 5.816 1.00 75.62 81 SER A O 1
ATOM 649 N N . PRO A 1 82 ? -0.470 -4.757 7.122 1.00 69.69 82 PRO A N 1
ATOM 650 C CA . PRO A 1 82 ? 0.617 -5.491 7.785 1.00 69.69 82 PRO A CA 1
ATOM 651 C C . PRO A 1 82 ? 0.110 -6.591 8.752 1.00 69.69 82 PRO A C 1
ATOM 653 O O . PRO A 1 82 ? 0.829 -7.020 9.652 1.00 69.69 82 PRO A O 1
ATOM 656 N N . GLY A 1 83 ? -1.159 -7.002 8.645 1.00 53.75 83 GLY A N 1
ATOM 657 C CA . GLY A 1 83 ? -1.864 -7.812 9.634 1.00 53.75 83 GLY A CA 1
ATOM 658 C C . GLY A 1 83 ? -1.233 -9.189 9.874 1.00 53.75 83 GLY A C 1
ATOM 659 O O . GLY A 1 83 ? -1.023 -9.941 8.931 1.00 53.75 83 GLY A O 1
ATOM 660 N N . LEU A 1 84 ? -1.046 -9.502 11.167 1.00 45.66 84 LEU A N 1
ATOM 661 C CA . LEU A 1 84 ? -0.514 -10.719 11.820 1.00 45.66 84 LEU A CA 1
ATOM 662 C C . LEU A 1 84 ? 1.005 -10.835 12.048 1.00 45.66 84 LEU A C 1
ATOM 664 O O . LEU A 1 84 ? 1.371 -11.580 12.952 1.00 45.66 84 LEU A O 1
ATOM 668 N N . ASP A 1 85 ? 1.874 -10.052 11.399 1.00 44.62 85 ASP A N 1
ATOM 669 C CA . ASP A 1 85 ? 3.319 -10.029 11.743 1.00 44.62 85 ASP A CA 1
ATOM 670 C C . ASP A 1 85 ? 3.671 -8.937 12.775 1.00 44.62 85 ASP A C 1
ATOM 672 O O . ASP A 1 85 ? 4.804 -8.483 12.912 1.00 44.62 85 ASP A O 1
ATOM 676 N N . ARG A 1 86 ? 2.680 -8.485 13.552 1.00 46.53 86 ARG A N 1
ATOM 677 C CA . ARG A 1 86 ? 2.943 -7.650 14.725 1.00 46.53 86 ARG A CA 1
ATOM 678 C C . ARG A 1 86 ? 3.313 -8.586 15.879 1.00 46.53 86 ARG A C 1
ATOM 680 O O . ARG A 1 86 ? 2.435 -9.324 16.327 1.00 46.53 86 ARG A O 1
ATOM 687 N N . PRO A 1 87 ? 4.543 -8.564 16.431 1.00 45.28 87 PRO A N 1
ATOM 688 C CA . PRO A 1 87 ? 4.799 -9.239 17.696 1.00 45.28 87 PRO A CA 1
ATOM 689 C C . PRO A 1 87 ? 3.856 -8.647 18.753 1.00 45.28 87 PRO A C 1
ATOM 691 O O . PRO A 1 87 ? 3.948 -7.468 19.105 1.00 45.28 87 PRO A O 1
ATOM 694 N N . LEU A 1 88 ? 2.907 -9.467 19.209 1.00 42.09 88 LEU A N 1
ATOM 695 C CA . LEU A 1 88 ? 1.892 -9.160 20.218 1.00 42.09 88 LEU A CA 1
ATOM 696 C C . LEU A 1 88 ? 2.574 -8.714 21.523 1.00 42.09 88 LEU A C 1
ATOM 698 O O . LEU A 1 88 ? 2.938 -9.541 2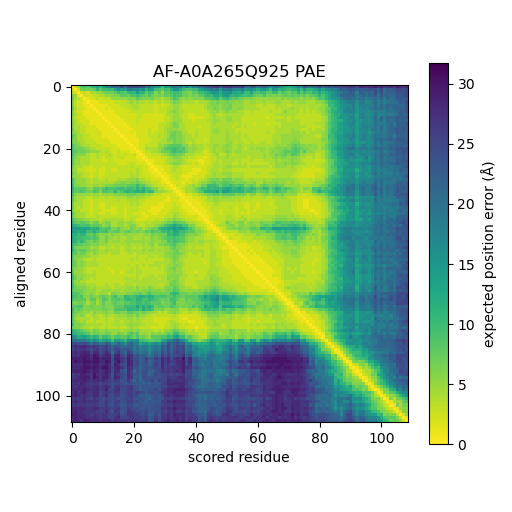2.352 1.00 42.09 88 LEU A O 1
ATOM 702 N N . LYS A 1 89 ? 2.790 -7.406 21.704 1.00 45.84 89 LYS A N 1
ATOM 703 C CA . LYS A 1 89 ? 3.495 -6.858 22.881 1.00 45.84 89 LYS A CA 1
ATOM 704 C C . LYS A 1 89 ? 2.672 -5.923 23.768 1.00 45.84 89 LYS A C 1
ATOM 706 O O . LYS A 1 89 ? 3.212 -5.439 24.754 1.00 45.84 89 LYS A O 1
ATOM 711 N N . ASN A 1 90 ? 1.401 -5.654 23.458 1.00 43.97 90 ASN A N 1
ATOM 712 C CA . ASN A 1 90 ? 0.585 -4.726 24.249 1.00 43.97 90 ASN A CA 1
ATOM 713 C C . ASN A 1 90 ? -0.819 -5.270 24.549 1.00 43.97 90 ASN A C 1
ATOM 715 O O . ASN A 1 90 ? -1.551 -5.664 23.642 1.00 43.97 90 ASN A O 1
ATOM 719 N N . ASP A 1 91 ? -1.239 -5.172 25.812 1.00 48.75 91 ASP A N 1
ATOM 720 C CA . ASP A 1 91 ? -2.545 -5.592 26.350 1.00 48.75 91 ASP A CA 1
ATOM 721 C C . ASP A 1 91 ? -3.764 -4.961 25.646 1.00 48.75 91 ASP A C 1
ATOM 723 O O . ASP A 1 91 ? -4.885 -5.468 25.730 1.00 48.75 91 ASP A O 1
ATOM 727 N N . LYS A 1 92 ? -3.566 -3.855 24.916 1.00 47.16 92 LYS A N 1
ATOM 728 C CA . LYS A 1 92 ? -4.615 -3.198 24.118 1.00 47.16 92 LYS A CA 1
ATOM 729 C C . LYS A 1 92 ? -4.967 -3.946 22.825 1.00 47.16 92 LYS A C 1
ATOM 731 O O . LYS A 1 92 ? -6.099 -3.811 22.365 1.00 47.16 92 LYS A O 1
ATOM 736 N N . ASP A 1 93 ? -4.060 -4.756 22.278 1.00 46.94 93 ASP A N 1
ATOM 737 C CA . ASP A 1 93 ? -4.295 -5.568 21.070 1.00 46.94 93 ASP A CA 1
ATOM 738 C C . ASP A 1 93 ? -5.141 -6.825 21.371 1.00 46.94 93 ASP A C 1
ATOM 740 O O . ASP A 1 93 ? -5.894 -7.310 20.524 1.00 46.94 93 ASP A O 1
ATOM 744 N N . LEU A 1 94 ? -5.104 -7.299 22.623 1.00 46.97 94 LEU A N 1
ATOM 745 C CA . LEU A 1 94 ? -5.812 -8.497 23.088 1.00 46.97 94 LEU A CA 1
ATOM 746 C C . LEU A 1 94 ? -7.340 -8.311 23.111 1.00 46.97 94 LEU A C 1
ATOM 748 O O . LEU A 1 94 ? -8.090 -9.243 22.841 1.00 46.97 94 LEU A O 1
ATOM 752 N N . LYS A 1 95 ? -7.822 -7.082 23.349 1.00 46.31 95 LYS A N 1
ATOM 753 C CA . LYS A 1 95 ? -9.261 -6.760 23.276 1.00 46.31 95 LYS A CA 1
ATOM 754 C C . LYS A 1 95 ? -9.797 -6.647 21.849 1.00 46.31 95 LYS A C 1
ATOM 756 O O . LYS A 1 95 ? -11.010 -6.695 21.666 1.00 46.31 95 LYS A O 1
ATOM 761 N N . ARG A 1 96 ? -8.925 -6.484 20.850 1.00 45.88 96 ARG A N 1
ATOM 762 C CA . ARG A 1 96 ? -9.319 -6.316 19.444 1.00 45.88 96 ARG A CA 1
ATOM 763 C C . ARG A 1 96 ? -9.390 -7.632 18.669 1.00 45.88 96 ARG A C 1
ATOM 765 O O . ARG A 1 96 ? -10.091 -7.698 17.668 1.00 45.88 96 ARG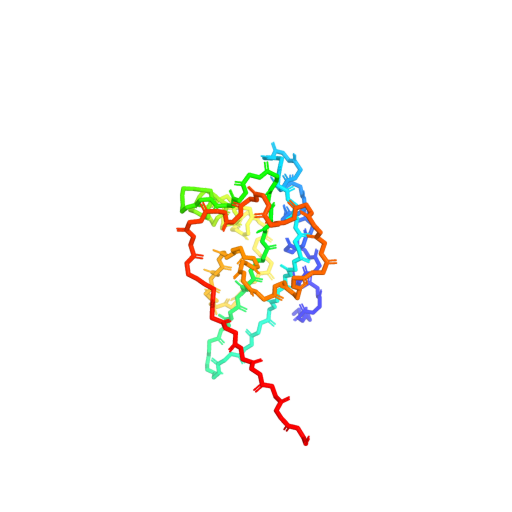 A O 1
ATOM 772 N N . ASN A 1 97 ? -8.710 -8.666 19.164 1.00 41.69 97 ASN A N 1
ATOM 773 C CA . ASN A 1 97 ? -8.606 -9.995 18.556 1.00 41.69 97 ASN A CA 1
ATOM 774 C C . ASN A 1 97 ? -9.379 -11.076 19.337 1.00 41.69 97 ASN A C 1
ATOM 776 O O . ASN A 1 97 ? -8.971 -12.232 19.397 1.00 41.69 97 ASN A O 1
ATOM 780 N N . LEU A 1 98 ? -10.514 -10.728 19.947 1.00 36.22 98 LEU A N 1
ATOM 781 C CA . LEU A 1 98 ? -11.440 -11.731 20.479 1.00 36.22 98 LEU A CA 1
ATOM 782 C C . LEU A 1 98 ? -12.195 -12.380 19.309 1.00 36.22 98 LEU A C 1
ATOM 784 O O . LEU A 1 98 ? -13.201 -11.847 18.846 1.00 36.22 98 LEU A O 1
ATOM 788 N N . GLY A 1 99 ? -11.687 -13.520 18.827 1.00 42.66 99 GLY A N 1
ATOM 789 C CA . GLY A 1 99 ? -12.412 -14.410 17.910 1.00 42.66 99 GLY A CA 1
ATOM 790 C C . GLY A 1 99 ? -11.743 -14.753 16.575 1.00 42.66 99 GLY A C 1
ATOM 791 O O . GLY A 1 99 ? -12.432 -15.277 15.706 1.00 42.66 99 GLY A O 1
ATOM 792 N N . LYS A 1 100 ? -10.445 -14.484 16.375 1.00 37.97 100 LYS A N 1
ATOM 793 C CA . LYS A 1 100 ? -9.717 -14.967 15.187 1.00 37.97 100 LYS A CA 1
ATOM 794 C C . LYS A 1 100 ? -8.498 -15.794 15.580 1.00 37.97 100 LYS A C 1
ATOM 796 O O . LYS A 1 100 ? -7.780 -15.437 16.508 1.00 37.97 100 LYS A O 1
ATOM 801 N N . GLU A 1 101 ? -8.319 -16.911 14.881 1.00 34.88 101 GLU A N 1
ATOM 802 C CA . GLU A 1 101 ? -7.197 -17.834 15.044 1.00 34.88 101 GLU A CA 1
ATOM 803 C C . GLU A 1 101 ? -5.877 -17.122 14.721 1.00 34.88 101 GLU A C 1
ATOM 805 O O . GLU A 1 101 ? -5.750 -16.456 13.694 1.00 34.88 101 GLU A O 1
ATOM 810 N N . ILE A 1 102 ? -4.912 -17.239 15.630 1.00 40.62 102 ILE A N 1
ATOM 811 C CA . ILE A 1 102 ? -3.575 -16.650 15.527 1.00 40.62 102 ILE A CA 1
ATOM 812 C C . ILE A 1 102 ? -2.574 -17.797 15.416 1.00 40.62 102 ILE A C 1
ATOM 814 O O . ILE A 1 102 ? -2.512 -18.650 16.302 1.00 40.62 102 ILE A O 1
ATOM 818 N N . GLU A 1 103 ? -1.800 -17.822 14.332 1.00 35.41 103 GLU A N 1
ATOM 819 C CA . GLU A 1 103 ? -0.743 -18.810 14.106 1.00 35.41 103 GLU A CA 1
ATOM 820 C C . GLU A 1 103 ? 0.553 -18.336 14.780 1.00 35.41 103 GLU A C 1
ATOM 822 O O . GLU A 1 103 ? 1.109 -17.294 14.435 1.00 35.41 103 GLU A O 1
ATOM 827 N N . ILE A 1 104 ? 1.023 -19.084 15.782 1.00 39.66 104 ILE A N 1
ATOM 828 C CA . ILE A 1 104 ? 2.236 -18.771 16.546 1.00 39.66 104 ILE A CA 1
ATOM 829 C C . ILE A 1 104 ? 3.370 -19.673 16.048 1.00 39.66 104 ILE A C 1
ATOM 831 O O . ILE A 1 104 ? 3.318 -20.888 16.229 1.00 39.66 104 ILE A O 1
ATOM 835 N N . LYS A 1 105 ? 4.428 -19.089 15.472 1.00 32.00 105 LYS A N 1
ATOM 836 C CA . LYS A 1 105 ? 5.699 -19.795 15.235 1.00 32.00 105 LYS A CA 1
ATOM 837 C C . LYS A 1 105 ? 6.634 -19.601 16.426 1.00 32.00 105 LYS A C 1
ATOM 839 O O . LYS A 1 105 ? 7.179 -18.520 16.629 1.00 32.00 105 LYS A O 1
ATOM 844 N N . LEU A 1 106 ? 6.818 -20.663 17.204 1.00 44.62 106 LEU A N 1
ATOM 845 C CA . LEU A 1 106 ? 7.838 -20.753 18.246 1.00 44.62 106 LEU A CA 1
ATOM 846 C C . LEU A 1 106 ? 9.176 -21.129 17.589 1.00 44.62 106 LEU A C 1
ATOM 848 O O . LEU A 1 106 ? 9.251 -22.128 16.879 1.00 44.62 106 LEU A O 1
ATOM 852 N N . TYR A 1 107 ? 10.222 -20.334 17.817 1.00 36.78 107 TYR A N 1
ATOM 853 C CA . TYR A 1 107 ? 11.600 -20.764 17.580 1.00 36.78 107 TYR A CA 1
ATOM 854 C C . TYR A 1 107 ? 12.150 -21.319 18.898 1.00 36.78 107 TYR A C 1
ATOM 856 O O . TYR A 1 107 ? 12.289 -20.573 19.866 1.00 36.78 107 TYR A O 1
ATOM 864 N N . GLU A 1 108 ? 12.427 -22.622 18.936 1.00 47.12 108 GLU A N 1
ATOM 865 C CA . GLU A 1 108 ? 13.168 -23.280 20.019 1.00 47.12 108 GLU A CA 1
ATOM 866 C C . GLU A 1 108 ? 14.682 -23.116 19.795 1.00 47.12 108 GLU A C 1
ATOM 868 O O . GLU A 1 108 ? 15.168 -23.266 18.669 1.00 47.12 108 GLU A O 1
ATOM 873 N N . HIS A 1 109 ? 15.422 -22.824 20.869 1.00 42.75 109 HIS A N 1
ATOM 874 C CA . HIS A 1 109 ? 16.851 -23.118 20.986 1.00 42.75 109 HIS A CA 1
ATOM 875 C C . HIS A 1 109 ? 17.069 -23.988 22.219 1.00 42.75 109 HIS A C 1
ATOM 877 O O . HIS A 1 109 ? 16.467 -23.650 23.265 1.00 42.75 109 HIS A O 1
#

Nearest PDB structures (foldseek):
  8bh7-assembly1_A  TM=7.537E-01  e=4.686E-07  Staphylococcus aureus subsp. aureus NCTC 8325
  5gl6-assembly2_B  TM=8.186E-01  e=2.841E-06  Mycolicibacterium smegmatis MC2 155
  8bdv-assembly1_A  TM=6.787E-01  e=6.995E-07  Staphylococcus aureus
  1ib8-assembly1_A  TM=7.300E-01  e=5.538E-06  Streptococcus pneumoniae
  3w66-assembly1_A-2  TM=6.724E-01  e=5.183E-02  Magnetospirillum gryphiswaldense MSR-1

Solvent-accessible surface area (backbone atoms only — not comparable to full-atom values): 6829 Å² total; per-residue (Å²): 136,60,73,70,57,44,44,52,53,53,46,55,53,44,44,53,54,18,57,79,70,62,34,40,69,72,50,68,46,79,47,74,61,89,93,39,33,37,38,40,38,28,38,45,38,100,79,65,71,49,74,68,54,36,50,51,51,45,53,53,49,51,52,55,42,61,76,64,55,74,66,94,59,78,61,44,82,43,56,45,58,69,78,83,79,61,81,90,80,55,82,75,58,60,75,75,55,78,86,63,93,77,90,81,85,82,84,88,131

Foldseek 3Di:
DDPVVLQVVLVVQLCVVCVVVQKDWDGWDWDDDDPAIETETAIGHPVGQDPVNQVVSQVSSVVVCVVVVPDPGHHHYGYDHPPQPPPPDDPVVVVVPVPDDHDDDDDDD

Sequence (109 aa):
MNRKGIISIVKEICEQLADELGYELVDVEFLKEGSNYFLRVYLDKPGGINLDDCQKVSQLLSDKLDEKDPITTPYYLEVSSPGLDRPLKNDKDLKRNLGKEIEIKLYEH

pLDDT: mean 72.56, std 17.95, range [32.0, 89.12]